Protein AF-A0A3C7W300-F1 (afdb_monomer_lite)

Sequence (161 aa):
NGTTGYEEAAAQGLLAGINAARRVRGEAAWCPRRDEAYLGVLVDDLITLGTREPYRMFTSRAEYRLLLREDNADLRLTATGRELGLVDDARWARFEAKRQAIEREQQRLRTTFLHPGTPGARQLEGKLGSELKREYALADLLKRPQLDYAAIAPLAEGAVD

Structure (mmCIF, N/CA/C/O backbone):
data_AF-A0A3C7W300-F1
#
_entry.id   AF-A0A3C7W300-F1
#
loop_
_atom_site.group_PDB
_atom_site.id
_atom_site.type_symbol
_atom_site.label_atom_id
_atom_site.label_alt_id
_atom_site.label_comp_id
_atom_site.label_asym_id
_atom_site.label_entity_id
_atom_site.label_seq_id
_atom_site.pdbx_PDB_ins_code
_atom_site.Cartn_x
_atom_site.Cartn_y
_atom_site.Cartn_z
_atom_site.occupancy
_atom_site.B_iso_or_equiv
_atom_site.auth_seq_id
_atom_site.auth_comp_id
_atom_site.auth_asym_id
_atom_site.auth_atom_id
_atom_site.pdbx_PDB_model_num
ATOM 1 N N . ASN A 1 1 ? -13.161 12.046 21.033 1.00 74.62 1 ASN A N 1
ATOM 2 C CA . ASN A 1 1 ? -11.689 11.931 21.156 1.00 74.62 1 ASN A CA 1
ATOM 3 C C . ASN A 1 1 ? -10.942 13.152 20.617 1.00 74.62 1 ASN A C 1
ATOM 5 O O . ASN A 1 1 ? -9.839 12.983 20.126 1.00 74.62 1 ASN A O 1
ATOM 9 N N . GLY A 1 2 ? -11.513 14.364 20.670 1.00 78.38 2 GLY A N 1
ATOM 10 C CA . GLY A 1 2 ? -10.807 15.583 20.248 1.00 78.38 2 GLY A CA 1
ATOM 11 C C . GLY A 1 2 ? -10.363 15.647 18.780 1.00 78.38 2 GLY A C 1
ATOM 12 O O . GLY A 1 2 ? -9.476 16.424 18.466 1.00 78.38 2 GLY A O 1
ATOM 13 N N . THR A 1 3 ? -10.952 14.855 17.884 1.00 80.75 3 THR A N 1
ATOM 14 C CA . THR A 1 3 ? -10.835 14.991 16.424 1.00 80.75 3 THR A CA 1
ATOM 15 C C . THR A 1 3 ? -12.036 15.779 15.899 1.00 80.75 3 THR A C 1
ATOM 17 O O . THR A 1 3 ? -13.110 15.745 16.503 1.00 80.75 3 THR A O 1
ATOM 20 N N . THR A 1 4 ? -11.874 16.503 14.790 1.00 81.69 4 THR A N 1
ATOM 21 C CA . THR A 1 4 ? -12.980 17.252 14.150 1.00 81.69 4 THR A CA 1
ATOM 22 C C . THR A 1 4 ? -13.191 16.913 12.677 1.00 81.69 4 THR A C 1
ATOM 24 O O . THR A 1 4 ? -14.168 17.379 12.100 1.00 81.69 4 THR A O 1
ATOM 27 N N . GLY A 1 5 ? -12.278 16.166 12.049 1.00 87.31 5 GLY A N 1
ATOM 28 C CA . GLY A 1 5 ? -12.403 15.773 10.645 1.00 87.31 5 GLY A CA 1
ATOM 29 C C . GLY A 1 5 ? -13.284 14.537 10.465 1.00 87.31 5 GLY A C 1
ATOM 30 O O . GLY A 1 5 ? -13.387 13.688 11.359 1.00 87.31 5 GLY A O 1
ATOM 31 N N . TYR A 1 6 ? -13.954 14.459 9.314 1.00 92.94 6 TYR A N 1
ATOM 32 C CA . TYR A 1 6 ? -14.864 13.357 8.999 1.00 92.94 6 TYR A CA 1
ATOM 33 C C . TYR A 1 6 ? -14.100 12.044 8.831 1.00 92.94 6 TYR A C 1
ATOM 35 O O . TYR A 1 6 ? -14.555 10.994 9.280 1.00 92.94 6 TYR A O 1
ATOM 43 N N . GLU A 1 7 ? -12.922 12.115 8.222 1.00 93.31 7 GLU A N 1
ATOM 44 C CA . GLU A 1 7 ? -12.044 10.994 7.926 1.00 93.31 7 GLU A CA 1
ATOM 45 C C . GLU A 1 7 ? -11.493 10.377 9.214 1.00 93.31 7 GLU A C 1
ATOM 47 O O . GLU A 1 7 ? -11.577 9.160 9.395 1.00 93.31 7 GLU A O 1
ATOM 52 N N . GLU A 1 8 ? -10.998 11.196 10.151 1.00 92.75 8 GLU A N 1
ATOM 53 C CA . GLU A 1 8 ? -10.543 10.708 11.453 1.00 92.75 8 GLU A CA 1
ATOM 54 C C . GLU A 1 8 ? -11.692 10.084 12.248 1.00 92.75 8 GLU A C 1
ATOM 56 O O . GLU A 1 8 ? -11.535 8.994 12.801 1.00 92.75 8 GLU A O 1
ATOM 61 N N . ALA A 1 9 ? -12.862 10.730 12.274 1.00 93.62 9 ALA A N 1
ATOM 62 C CA . ALA A 1 9 ? -14.026 10.203 12.979 1.00 93.62 9 ALA A CA 1
ATOM 63 C C . ALA A 1 9 ? -14.500 8.862 12.390 1.00 93.62 9 ALA A C 1
ATOM 65 O O . ALA A 1 9 ? -14.772 7.924 13.143 1.00 93.62 9 ALA A O 1
ATOM 66 N N . ALA A 1 10 ? -14.546 8.734 11.060 1.00 96.12 10 ALA A N 1
ATOM 67 C CA . ALA A 1 10 ? -14.902 7.490 10.381 1.00 96.12 10 ALA A CA 1
ATOM 68 C C . ALA A 1 10 ? -13.893 6.369 10.675 1.00 96.12 10 ALA A C 1
ATOM 70 O O . ALA A 1 10 ? -14.289 5.247 10.996 1.00 96.12 10 ALA A O 1
ATOM 71 N N . ALA A 1 11 ? -12.593 6.674 10.630 1.00 95.62 11 ALA A N 1
ATOM 72 C CA . ALA A 1 11 ? -11.529 5.716 10.916 1.00 95.62 11 ALA A CA 1
ATOM 73 C C . ALA A 1 11 ? -11.591 5.212 12.373 1.00 95.62 11 ALA A C 1
ATOM 75 O O . ALA A 1 11 ? -11.498 4.009 12.632 1.00 95.62 11 ALA A O 1
ATOM 76 N N . GLN A 1 12 ? -11.829 6.117 13.327 1.00 95.88 12 GLN A N 1
ATOM 77 C CA . GLN A 1 12 ? -12.033 5.767 14.735 1.00 95.88 12 GLN A CA 1
ATOM 78 C C . GLN A 1 12 ? -13.308 4.950 14.950 1.00 95.88 12 GLN A C 1
ATOM 80 O O . GLN A 1 12 ? -13.286 3.981 15.708 1.00 95.88 12 GLN A O 1
ATOM 85 N N . GLY A 1 13 ? -14.403 5.319 14.282 1.00 97.69 13 GLY A N 1
ATOM 86 C CA . GLY A 1 13 ? -15.668 4.590 14.336 1.00 97.69 13 GLY A CA 1
ATOM 87 C C . GLY A 1 13 ? -15.526 3.157 13.829 1.00 97.69 13 GLY A C 1
ATOM 88 O O . GLY A 1 13 ? -15.982 2.228 14.495 1.00 97.69 13 GLY A O 1
ATOM 89 N N . LEU A 1 14 ? -14.820 2.965 12.709 1.00 98.12 14 LEU A N 1
ATOM 90 C CA . LEU A 1 14 ? -14.503 1.643 12.171 1.00 98.12 14 LEU A CA 1
ATOM 91 C C . LEU A 1 14 ? -13.732 0.801 13.198 1.00 98.12 14 LEU A C 1
ATOM 93 O O . LEU A 1 14 ? -14.159 -0.305 13.523 1.00 98.12 14 LEU A O 1
ATOM 97 N N . LEU A 1 15 ? -12.640 1.330 13.760 1.00 98.12 15 LEU A N 1
ATOM 98 C CA . LEU A 1 15 ? -11.831 0.608 14.746 1.00 98.12 15 LEU A CA 1
ATOM 99 C C . LEU A 1 15 ? -12.615 0.274 16.023 1.00 98.12 15 LEU A C 1
ATOM 101 O O . LEU A 1 15 ? -12.536 -0.847 16.532 1.00 98.12 15 LEU A O 1
ATOM 105 N N . ALA A 1 16 ? -13.388 1.233 16.534 1.00 98.00 16 ALA A N 1
ATOM 106 C CA . ALA A 1 16 ? -14.222 1.036 17.713 1.00 98.00 16 ALA A CA 1
ATOM 107 C C . ALA A 1 16 ? -15.295 -0.033 17.466 1.00 98.00 16 ALA A C 1
ATOM 109 O O . ALA A 1 16 ? -15.484 -0.906 18.310 1.00 98.00 16 ALA A O 1
ATOM 110 N N . GLY A 1 17 ? -15.951 -0.010 16.301 1.00 98.31 17 GLY A N 1
ATOM 111 C CA . GLY A 1 17 ? -16.950 -1.003 15.908 1.00 98.31 17 GLY A CA 1
ATOM 112 C C . GLY A 1 17 ? -16.367 -2.412 15.792 1.00 98.31 17 GLY A C 1
ATOM 113 O O . GLY A 1 17 ? -16.928 -3.351 16.359 1.00 98.31 17 GLY A O 1
ATOM 114 N N . ILE A 1 18 ? -15.204 -2.551 15.141 1.00 98.25 18 ILE A N 1
ATOM 115 C CA . ILE A 1 18 ? -14.465 -3.821 15.056 1.00 98.25 18 ILE A CA 1
ATOM 116 C C . ILE A 1 18 ? -14.203 -4.365 16.460 1.00 98.25 18 ILE A C 1
ATOM 118 O O . ILE A 1 18 ? -14.579 -5.492 16.777 1.00 98.25 18 ILE A O 1
ATOM 122 N N . ASN A 1 19 ? -13.597 -3.557 17.328 1.00 98.56 19 ASN A N 1
ATOM 123 C CA . ASN A 1 19 ? -13.192 -4.013 18.654 1.00 98.56 19 ASN A CA 1
ATOM 124 C C . ASN A 1 19 ? -14.374 -4.238 19.603 1.00 98.56 19 ASN A C 1
ATOM 126 O O . ASN A 1 19 ? -14.306 -5.130 20.447 1.00 98.56 19 ASN A O 1
ATOM 130 N N . ALA A 1 20 ? -15.480 -3.510 19.440 1.00 98.50 20 ALA A N 1
ATOM 131 C CA . ALA A 1 20 ? -16.722 -3.791 20.150 1.00 98.50 20 ALA A CA 1
ATOM 132 C C . ALA A 1 20 ? -17.292 -5.164 19.758 1.00 98.50 20 ALA A C 1
ATOM 134 O O . ALA A 1 20 ? -17.612 -5.964 20.638 1.00 98.50 20 ALA A O 1
ATOM 135 N N . ALA A 1 21 ? -17.351 -5.476 18.458 1.00 98.19 21 ALA A N 1
ATOM 136 C CA . ALA A 1 21 ? -17.810 -6.777 17.974 1.00 98.19 21 ALA A CA 1
ATOM 137 C C . ALA A 1 21 ? -16.907 -7.924 18.461 1.00 98.19 21 ALA A C 1
ATOM 139 O O . ALA A 1 21 ? -17.406 -8.937 18.953 1.00 98.19 21 ALA A O 1
ATOM 140 N N . ARG A 1 22 ? -15.581 -7.745 18.397 1.00 97.94 22 ARG A N 1
ATOM 141 C CA . ARG A 1 22 ? -14.597 -8.724 18.895 1.00 97.94 22 ARG A CA 1
ATOM 142 C C . ARG A 1 22 ? -14.727 -8.953 20.397 1.00 97.94 22 ARG A C 1
ATOM 144 O O . ARG A 1 22 ? -14.758 -10.098 20.839 1.00 97.94 22 ARG A O 1
ATOM 151 N N . ARG A 1 23 ? -14.923 -7.886 21.179 1.00 98.31 23 ARG A N 1
ATOM 152 C CA . ARG A 1 23 ? -15.155 -7.982 22.627 1.00 98.31 23 ARG A CA 1
ATOM 153 C C . ARG A 1 23 ? -16.387 -8.823 22.959 1.00 98.31 23 ARG A C 1
ATOM 155 O O . ARG A 1 23 ? -16.316 -9.646 23.864 1.00 98.31 23 ARG A O 1
ATOM 162 N N . VAL A 1 24 ? -17.494 -8.645 22.233 1.00 98.12 24 VAL A N 1
ATOM 163 C CA . VAL A 1 24 ? -18.714 -9.456 22.423 1.00 98.12 24 VAL A CA 1
ATOM 164 C C . VAL A 1 24 ? -18.466 -10.937 22.109 1.00 98.12 24 VAL A C 1
ATOM 166 O O . VAL A 1 24 ? -19.057 -11.801 22.749 1.00 98.12 24 VAL A O 1
ATOM 169 N N . ARG A 1 25 ? -17.559 -11.243 21.173 1.00 97.44 25 ARG A N 1
ATOM 170 C CA . ARG A 1 25 ? -17.161 -12.614 20.805 1.00 97.44 25 ARG A CA 1
ATOM 171 C C . ARG A 1 25 ? -16.060 -13.212 21.692 1.00 97.44 25 ARG A C 1
ATOM 173 O O . ARG A 1 25 ? -15.666 -14.350 21.466 1.00 97.44 25 ARG A O 1
ATOM 180 N N . GLY A 1 26 ? -15.551 -12.473 22.681 1.00 97.62 26 GLY A N 1
ATOM 181 C CA . GLY A 1 26 ? -14.416 -12.914 23.503 1.00 97.62 26 GLY A CA 1
ATOM 182 C C . GLY A 1 26 ? -13.081 -12.958 22.747 1.00 97.62 26 GLY A C 1
ATOM 183 O O . GLY A 1 26 ? -12.147 -13.626 23.179 1.00 97.62 26 GLY A O 1
ATOM 184 N N . GLU A 1 27 ? -12.983 -12.258 21.618 1.00 97.75 27 GLU A N 1
ATOM 185 C CA . GLU A 1 27 ? -11.777 -12.178 20.797 1.00 97.75 27 GLU A CA 1
ATOM 186 C C . GLU A 1 27 ? -10.877 -11.016 21.248 1.00 97.75 27 GLU A C 1
ATOM 188 O O . GLU A 1 27 ? -11.349 -9.981 21.730 1.00 97.75 27 GLU A O 1
ATOM 193 N N . ALA A 1 28 ? -9.564 -11.150 21.041 1.00 97.12 28 ALA A N 1
ATOM 194 C CA . ALA A 1 28 ? -8.613 -10.071 21.305 1.00 97.12 28 ALA A CA 1
ATOM 195 C C . ALA A 1 28 ? -8.873 -8.861 20.394 1.00 97.12 28 ALA A C 1
ATOM 197 O O . ALA A 1 28 ? -9.169 -9.030 19.210 1.00 97.12 28 ALA A O 1
ATOM 198 N N . ALA A 1 29 ? -8.724 -7.646 20.927 1.00 97.44 29 ALA A N 1
ATOM 199 C CA . ALA A 1 29 ? -8.845 -6.421 20.143 1.00 97.44 29 ALA A CA 1
ATOM 200 C C . ALA A 1 29 ? -7.782 -6.359 19.036 1.00 97.44 29 ALA A C 1
ATOM 202 O O . ALA A 1 29 ? -6.636 -6.762 19.228 1.00 97.44 29 ALA A O 1
ATOM 203 N N . TRP A 1 30 ? -8.162 -5.814 17.886 1.00 97.88 30 TRP A N 1
ATOM 204 C CA . TRP A 1 30 ? -7.234 -5.463 16.825 1.00 97.88 30 TRP A CA 1
ATOM 205 C C . TRP A 1 30 ? -6.734 -4.032 17.031 1.00 97.88 30 TRP A C 1
ATOM 207 O O . TRP A 1 30 ? -7.523 -3.109 17.246 1.00 97.88 30 TRP A O 1
ATOM 217 N N . CYS A 1 31 ? -5.418 -3.853 16.968 1.00 96.06 31 CYS A N 1
ATOM 218 C CA . CYS A 1 31 ? -4.766 -2.554 17.053 1.00 96.06 31 CYS A CA 1
ATOM 219 C C . CYS A 1 31 ? -3.781 -2.436 15.880 1.00 96.06 31 CYS A C 1
ATOM 221 O O . CYS A 1 31 ? -2.738 -3.094 15.922 1.00 96.06 31 CYS A O 1
ATOM 223 N N . PRO A 1 32 ? -4.106 -1.673 14.819 1.00 95.94 32 PRO A N 1
ATOM 224 C CA . PRO A 1 32 ? -3.182 -1.476 13.710 1.00 95.94 32 PRO A CA 1
ATOM 225 C C . PRO A 1 32 ? -1.954 -0.706 14.187 1.00 95.94 32 PRO A C 1
ATOM 227 O O . PRO A 1 32 ? -2.073 0.305 14.883 1.00 95.94 32 PRO A O 1
ATOM 230 N N . ARG A 1 33 ? -0.768 -1.157 13.788 1.00 95.25 33 ARG A N 1
ATOM 231 C CA . ARG A 1 33 ? 0.484 -0.491 14.146 1.00 95.25 33 ARG A CA 1
ATOM 232 C C . ARG A 1 33 ? 0.721 0.758 13.292 1.00 95.25 33 ARG A C 1
ATOM 234 O O . ARG A 1 33 ? 0.172 0.913 12.196 1.00 95.25 33 ARG A O 1
ATOM 241 N N . ARG A 1 34 ? 1.598 1.645 13.776 1.00 94.69 34 ARG A N 1
ATOM 242 C CA . ARG A 1 34 ? 1.999 2.875 13.067 1.00 94.69 34 ARG A CA 1
ATOM 243 C C . ARG A 1 34 ? 2.639 2.595 11.701 1.00 94.69 34 ARG A C 1
ATOM 245 O O . ARG A 1 34 ? 2.456 3.379 10.778 1.00 94.69 34 ARG A O 1
ATOM 252 N N . ASP A 1 35 ? 3.359 1.483 11.558 1.00 94.12 35 ASP A N 1
ATOM 253 C CA . ASP A 1 35 ? 3.995 1.040 10.308 1.00 94.12 35 ASP A CA 1
ATOM 254 C C . ASP A 1 35 ? 3.018 0.373 9.325 1.00 94.12 35 ASP A C 1
ATOM 256 O O . ASP A 1 35 ? 3.355 0.177 8.158 1.00 94.12 35 ASP A O 1
ATOM 260 N N . GLU A 1 36 ? 1.792 0.066 9.758 1.00 95.06 36 GLU A N 1
ATOM 261 C CA . GLU A 1 36 ? 0.780 -0.593 8.927 1.00 95.06 36 GLU A CA 1
ATOM 262 C C . GLU A 1 36 ? -0.191 0.406 8.300 1.00 95.06 36 GLU A C 1
ATOM 264 O O . GLU A 1 36 ? -0.538 0.291 7.120 1.00 95.06 36 GLU A O 1
ATOM 269 N N . ALA A 1 37 ? -0.642 1.404 9.067 1.00 95.38 37 ALA A N 1
ATOM 270 C CA . ALA A 1 37 ? -1.687 2.322 8.630 1.00 95.38 37 ALA A CA 1
A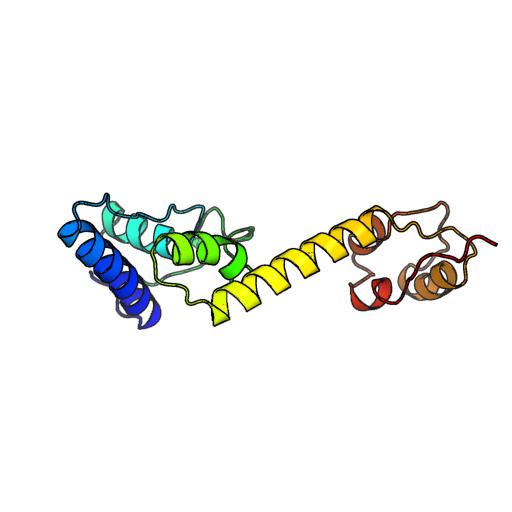TOM 271 C C . ALA A 1 37 ? -1.634 3.690 9.309 1.00 95.38 37 ALA A C 1
ATOM 273 O O . ALA A 1 37 ? -1.337 3.812 10.495 1.00 95.38 37 ALA A O 1
ATOM 274 N N . TYR A 1 38 ? -2.103 4.710 8.585 1.00 94.81 38 TYR A N 1
ATOM 275 C CA . TYR A 1 38 ? -2.404 6.016 9.173 1.00 94.81 38 TYR A CA 1
ATOM 276 C C . TYR A 1 38 ? -3.473 5.937 10.278 1.00 94.81 38 TYR A C 1
ATOM 278 O O . TYR A 1 38 ? -3.450 6.758 11.185 1.00 94.81 38 TYR A O 1
ATOM 286 N N . LEU A 1 39 ? -4.350 4.923 10.261 1.00 95.19 39 LEU A N 1
ATOM 287 C CA . LEU A 1 39 ? -5.255 4.625 11.378 1.00 95.19 39 LEU A CA 1
ATOM 288 C C . LEU A 1 39 ? -4.486 4.285 12.669 1.00 95.19 39 LEU A C 1
ATOM 290 O O . LEU A 1 39 ? -4.878 4.740 13.739 1.00 95.19 39 LEU A O 1
ATOM 294 N N . GLY A 1 40 ? -3.389 3.526 12.573 1.00 94.31 40 GLY A N 1
ATOM 295 C CA . GLY A 1 40 ? -2.531 3.219 13.720 1.00 94.31 40 GLY A CA 1
ATOM 296 C C . GLY A 1 40 ? -1.834 4.466 14.259 1.00 94.31 40 GLY A C 1
ATOM 297 O O . GLY A 1 40 ? -1.859 4.711 15.459 1.00 94.31 40 GLY A O 1
ATOM 298 N N . VAL A 1 41 ? -1.304 5.306 13.362 1.00 93.50 41 VAL A N 1
ATOM 299 C CA . VAL A 1 41 ? -0.703 6.608 13.715 1.00 93.50 41 VAL A CA 1
ATOM 300 C C . VAL A 1 41 ? -1.709 7.515 14.429 1.00 93.50 41 VAL A C 1
ATOM 302 O O . VAL A 1 41 ? -1.406 8.044 15.492 1.00 93.50 41 VAL A O 1
ATOM 305 N N . LEU A 1 42 ? -2.924 7.649 13.883 1.00 92.62 42 LEU A N 1
ATOM 306 C CA . LEU A 1 42 ? -4.001 8.449 14.473 1.00 92.62 42 LEU A CA 1
ATOM 307 C C . LEU A 1 42 ? -4.309 8.012 15.908 1.00 92.62 42 LEU A C 1
ATOM 309 O O . LEU A 1 42 ? -4.403 8.839 16.810 1.00 92.62 42 LEU A O 1
ATOM 313 N N . VAL A 1 43 ? -4.516 6.714 16.119 1.00 92.81 43 VAL A N 1
ATOM 314 C CA . VAL A 1 43 ? -4.945 6.185 17.420 1.00 92.81 43 VAL A CA 1
ATOM 315 C C . VAL A 1 43 ? -3.827 6.292 18.448 1.00 92.81 43 VAL A C 1
ATOM 317 O O . VAL A 1 43 ? -4.084 6.714 19.575 1.00 92.81 43 VAL A O 1
ATOM 320 N N . ASP A 1 44 ? -2.601 5.962 18.054 1.00 92.50 44 ASP A N 1
ATOM 321 C CA . ASP A 1 44 ? -1.430 6.059 18.919 1.00 92.50 44 ASP A CA 1
ATOM 322 C C . ASP A 1 44 ? -1.146 7.508 19.342 1.00 92.50 44 ASP A C 1
ATOM 324 O O . ASP A 1 44 ? -0.976 7.776 20.533 1.00 92.50 44 ASP A O 1
ATOM 328 N N . ASP A 1 45 ? -1.199 8.461 18.405 1.00 91.25 45 ASP A N 1
ATOM 329 C CA . ASP A 1 45 ? -1.024 9.881 18.717 1.00 91.25 45 ASP A CA 1
ATOM 330 C C . ASP A 1 45 ? -2.097 10.375 19.701 1.00 91.25 45 ASP A C 1
ATOM 332 O O . ASP A 1 45 ? -1.788 11.093 20.651 1.00 91.25 45 ASP A O 1
ATOM 336 N N . LEU A 1 46 ? -3.363 9.994 19.495 1.00 90.50 46 LEU A N 1
ATOM 337 C CA . LEU A 1 46 ? -4.464 10.413 20.366 1.00 90.50 46 LEU A CA 1
ATOM 338 C C . LEU A 1 46 ? -4.328 9.881 21.795 1.00 90.50 46 LEU A C 1
ATOM 340 O O . LEU A 1 46 ? -4.724 10.569 22.735 1.00 90.50 46 LEU A O 1
ATOM 344 N N . ILE A 1 47 ? -3.787 8.674 21.963 1.00 90.25 47 ILE A N 1
ATOM 345 C CA . ILE A 1 47 ? -3.553 8.070 23.280 1.00 90.25 47 ILE A CA 1
ATOM 346 C C . ILE A 1 47 ? -2.325 8.698 23.943 1.00 90.25 47 ILE A C 1
ATOM 348 O O . ILE A 1 47 ? -2.373 9.048 25.121 1.00 90.25 47 ILE A O 1
ATOM 352 N N . THR A 1 48 ? -1.237 8.857 23.191 1.00 88.62 48 THR A N 1
ATOM 353 C CA . THR A 1 48 ? 0.068 9.260 23.729 1.00 88.62 48 THR A CA 1
ATOM 354 C C . THR A 1 48 ? 0.159 10.763 23.978 1.00 88.62 48 THR A C 1
ATOM 356 O O . THR A 1 48 ? 0.695 11.196 24.997 1.00 88.62 48 THR A O 1
ATOM 359 N N . LEU A 1 49 ? -0.362 11.576 23.057 1.00 85.44 49 LEU A N 1
ATOM 360 C CA . LEU A 1 49 ? -0.265 13.039 23.111 1.00 85.44 49 LEU A CA 1
ATOM 361 C C . LEU A 1 49 ? -1.531 13.688 23.689 1.00 85.44 49 LEU A C 1
ATOM 363 O O . LEU A 1 49 ? -1.492 14.838 24.134 1.00 85.44 49 LEU A O 1
ATOM 367 N N . GLY A 1 50 ? -2.654 12.963 23.690 1.00 78.50 50 GLY A N 1
ATOM 368 C CA . GLY A 1 50 ? -3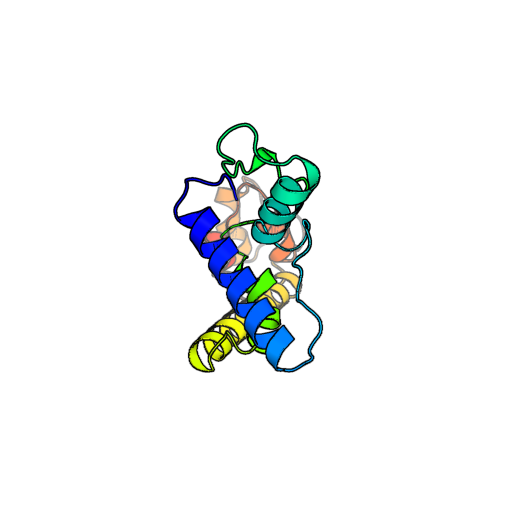.966 13.508 24.027 1.00 78.50 50 GLY A CA 1
ATOM 369 C C . GLY A 1 50 ? -4.444 14.557 23.017 1.00 78.50 50 GLY A C 1
ATOM 370 O O . GLY A 1 50 ? -3.883 14.732 21.936 1.00 78.50 50 GLY A O 1
ATOM 371 N N . THR A 1 51 ? -5.501 15.291 23.374 1.00 67.44 51 THR A N 1
ATOM 372 C CA . THR A 1 51 ? -6.071 16.347 22.520 1.00 67.44 51 THR A CA 1
ATOM 373 C C . THR A 1 51 ? -6.376 17.602 23.330 1.00 67.44 51 THR A C 1
ATOM 375 O O . THR A 1 51 ? -7.477 17.749 23.863 1.00 67.44 51 THR A O 1
ATOM 378 N N . ARG A 1 52 ? -5.401 18.513 23.456 1.00 61.75 52 ARG A N 1
ATOM 379 C CA . ARG A 1 52 ? -5.663 19.879 23.962 1.00 61.75 52 ARG A CA 1
ATOM 380 C C . ARG A 1 52 ? -6.304 20.765 22.894 1.00 61.75 52 ARG A C 1
ATOM 382 O O . ARG A 1 52 ? -7.185 21.556 23.204 1.00 61.75 52 ARG A O 1
ATOM 389 N N . GLU A 1 53 ? -5.894 20.573 21.647 1.00 68.19 53 GLU A N 1
ATOM 390 C CA . GLU A 1 53 ? -6.491 21.167 20.453 1.00 68.19 53 GLU A CA 1
ATOM 391 C C . GLU A 1 53 ? -7.013 20.053 19.536 1.00 68.19 53 GLU A C 1
ATOM 393 O O . GLU A 1 53 ? -6.565 18.905 19.672 1.00 68.19 53 GLU A O 1
ATOM 398 N N . PRO A 1 54 ? -7.946 20.356 18.612 1.00 74.69 54 PRO A N 1
ATOM 399 C CA . PRO A 1 54 ? -8.449 19.383 17.657 1.00 74.69 54 PRO A CA 1
ATOM 400 C C . PRO A 1 54 ? -7.324 18.683 16.893 1.00 74.69 54 PRO A C 1
ATOM 402 O O . PRO A 1 54 ? -6.564 19.318 16.160 1.00 74.69 54 PRO A O 1
ATOM 405 N N . TYR A 1 55 ? -7.228 17.365 17.040 1.00 80.00 55 TYR A N 1
ATOM 406 C CA . TYR A 1 55 ? -6.273 16.568 16.288 1.00 80.00 55 TYR A CA 1
ATOM 407 C C . TYR A 1 55 ? -6.641 16.587 14.797 1.00 80.00 55 TYR A C 1
ATOM 409 O O . TYR A 1 55 ? -7.799 16.364 14.432 1.00 80.00 55 TYR A O 1
ATOM 417 N N . ARG A 1 56 ? -5.639 16.828 13.946 1.00 79.44 56 ARG A N 1
ATOM 418 C CA . ARG A 1 56 ? -5.720 16.718 12.485 1.00 79.44 56 ARG A CA 1
ATOM 419 C C . ARG A 1 56 ? -4.566 15.869 11.977 1.00 79.44 56 ARG A C 1
ATOM 421 O O . ARG A 1 56 ? -3.410 16.143 12.317 1.00 79.44 56 ARG A O 1
ATOM 428 N N . MET A 1 57 ? -4.876 14.871 11.154 1.00 78.50 57 MET A N 1
ATOM 429 C CA . MET A 1 57 ? -3.853 14.037 10.530 1.00 78.50 57 MET A CA 1
ATOM 430 C C . MET A 1 57 ? -3.034 14.859 9.532 1.00 78.50 57 MET A C 1
ATOM 432 O O . MET A 1 57 ? -3.552 15.370 8.543 1.00 78.50 57 MET A O 1
ATOM 436 N N . PHE A 1 58 ? -1.722 14.924 9.757 1.00 75.75 58 PHE A N 1
ATOM 437 C CA . PHE A 1 58 ? -0.762 15.381 8.756 1.00 75.75 58 PHE A CA 1
ATOM 438 C C . PHE A 1 58 ? 0.152 14.224 8.374 1.00 75.75 58 PHE A C 1
ATOM 440 O O . PHE A 1 58 ? 0.687 13.529 9.238 1.00 75.75 58 PHE A O 1
ATOM 447 N N . THR A 1 59 ? 0.388 14.043 7.074 1.00 68.25 59 THR A N 1
ATOM 448 C CA . THR A 1 59 ? 1.230 12.951 6.557 1.00 68.25 59 THR A CA 1
ATOM 449 C C . THR A 1 59 ? 2.666 12.998 7.084 1.00 68.25 59 THR A C 1
ATOM 451 O O . THR A 1 59 ? 3.314 11.956 7.160 1.00 68.25 59 THR A O 1
ATOM 454 N N . SER A 1 60 ? 3.149 14.179 7.491 1.00 69.94 60 SER A N 1
ATOM 455 C CA . SER A 1 60 ? 4.460 14.397 8.115 1.00 69.94 60 SER A CA 1
ATOM 456 C C . SER A 1 60 ? 4.619 13.757 9.494 1.00 69.94 60 SER A C 1
ATOM 458 O O . SER A 1 60 ? 5.752 13.574 9.928 1.00 69.94 60 SER A O 1
ATOM 460 N N . ARG A 1 61 ? 3.523 13.403 10.174 1.00 75.69 61 ARG A N 1
ATOM 461 C CA . ARG A 1 61 ? 3.561 12.748 11.491 1.00 75.69 61 ARG A CA 1
ATOM 462 C C . ARG A 1 61 ? 3.805 11.242 11.424 1.00 75.69 61 ARG A C 1
ATOM 464 O O . ARG A 1 61 ? 4.068 10.638 12.453 1.00 75.69 61 ARG A O 1
ATOM 471 N N . ALA A 1 62 ? 3.729 10.640 10.236 1.00 83.38 62 ALA A N 1
ATOM 472 C CA . ALA A 1 62 ? 4.062 9.234 10.056 1.00 83.38 62 ALA A CA 1
ATOM 473 C C . ALA A 1 62 ? 5.526 9.066 9.655 1.00 83.38 62 ALA A C 1
ATOM 475 O O . ALA A 1 62 ? 5.942 9.502 8.576 1.00 83.38 62 ALA A O 1
ATOM 476 N N . GLU A 1 63 ? 6.282 8.344 10.478 1.00 87.50 63 GLU A N 1
ATOM 477 C CA . GLU A 1 63 ? 7.685 8.024 10.209 1.00 87.50 63 GLU A CA 1
ATOM 478 C C . GLU A 1 63 ? 7.813 7.163 8.938 1.00 87.50 63 GLU A C 1
ATOM 480 O O . GLU A 1 63 ? 8.757 7.300 8.160 1.00 87.50 63 GLU A O 1
ATOM 485 N N . TYR A 1 64 ? 6.794 6.342 8.665 1.00 88.44 64 TYR A N 1
ATOM 486 C CA . TYR A 1 64 ? 6.734 5.410 7.538 1.00 88.44 64 TYR A CA 1
ATOM 487 C C . TYR A 1 64 ? 5.979 5.950 6.313 1.00 88.44 64 TYR A C 1
ATOM 489 O O . TYR A 1 64 ? 5.529 5.169 5.476 1.00 88.44 64 TYR A O 1
ATOM 497 N N . ARG A 1 65 ? 5.830 7.275 6.154 1.00 89.62 65 ARG A N 1
ATOM 498 C CA . ARG A 1 65 ? 4.983 7.890 5.102 1.00 89.62 65 ARG A CA 1
ATOM 499 C C . ARG A 1 65 ? 5.217 7.377 3.670 1.00 89.62 65 ARG A C 1
ATOM 501 O O . ARG A 1 65 ? 4.285 7.350 2.877 1.00 89.62 65 ARG A O 1
ATOM 508 N N . LEU A 1 66 ? 6.442 6.958 3.328 1.00 89.38 66 LEU A N 1
ATOM 509 C CA . LEU A 1 66 ? 6.756 6.403 2.002 1.00 89.38 66 LEU A CA 1
ATOM 510 C C . LEU A 1 66 ? 6.137 5.020 1.776 1.00 89.38 66 LEU A C 1
ATOM 512 O O . LEU A 1 66 ? 5.858 4.665 0.634 1.00 89.38 66 LEU A O 1
ATOM 516 N N . LEU A 1 67 ? 5.927 4.248 2.841 1.00 91.94 67 LEU A N 1
ATOM 517 C CA . LEU A 1 67 ? 5.247 2.955 2.806 1.00 91.94 67 LEU A CA 1
ATOM 518 C C . LEU A 1 67 ? 3.732 3.120 2.965 1.00 91.94 67 LEU A C 1
ATOM 520 O O . LEU A 1 67 ? 2.973 2.369 2.357 1.00 91.94 67 LEU A O 1
ATOM 524 N N . LEU A 1 68 ? 3.289 4.121 3.733 1.00 94.25 68 LEU A N 1
ATOM 525 C CA . LEU A 1 68 ? 1.880 4.363 4.053 1.00 94.25 68 LEU A CA 1
ATOM 526 C C . LEU A 1 68 ? 1.136 5.171 2.979 1.00 94.25 68 LEU A C 1
ATOM 528 O O . LEU A 1 68 ? 0.477 6.160 3.282 1.00 94.25 68 LEU A O 1
ATOM 532 N N . ARG A 1 69 ? 1.213 4.770 1.715 1.00 94.75 69 ARG A N 1
ATOM 533 C CA . ARG A 1 69 ? 0.611 5.539 0.618 1.00 94.75 69 ARG A CA 1
ATOM 534 C C . ARG A 1 69 ? -0.857 5.192 0.389 1.00 94.75 69 ARG A C 1
ATOM 536 O O . ARG A 1 69 ? -1.308 4.087 0.675 1.00 94.75 69 ARG A O 1
ATOM 543 N N . GLU A 1 70 ? -1.620 6.132 -0.147 1.00 95.00 70 GLU A N 1
ATOM 544 C CA . GLU A 1 70 ? -3.025 5.891 -0.496 1.00 95.00 70 GLU A CA 1
ATOM 545 C C . GLU A 1 70 ? -3.169 4.750 -1.521 1.00 95.00 70 GLU A C 1
ATOM 547 O O . GLU A 1 70 ? -3.995 3.855 -1.351 1.00 95.00 70 GLU A O 1
ATOM 552 N N . ASP A 1 71 ? -2.288 4.724 -2.526 1.00 96.06 71 ASP A N 1
ATOM 553 C CA . ASP A 1 71 ? -2.304 3.780 -3.652 1.00 96.06 71 ASP A CA 1
ATOM 554 C C . ASP A 1 71 ? -2.079 2.302 -3.271 1.00 96.06 71 ASP A C 1
ATOM 556 O O . ASP A 1 71 ? -2.369 1.403 -4.070 1.00 96.06 71 ASP A O 1
ATOM 560 N N . ASN A 1 72 ? -1.577 2.044 -2.060 1.00 96.75 72 ASN A N 1
ATOM 561 C CA . ASN A 1 72 ? -1.242 0.710 -1.565 1.00 96.75 72 ASN A CA 1
ATOM 562 C C . ASN A 1 72 ? -1.964 0.328 -0.261 1.00 96.75 72 ASN A C 1
ATOM 564 O O . ASN A 1 72 ? -1.616 -0.682 0.354 1.00 96.75 72 ASN A O 1
ATOM 568 N N . ALA A 1 73 ? -2.944 1.118 0.192 1.00 97.44 73 ALA A N 1
ATOM 569 C CA . ALA A 1 73 ? -3.703 0.810 1.405 1.00 97.44 73 ALA A CA 1
ATOM 570 C C . ALA A 1 73 ? -4.403 -0.558 1.325 1.00 97.44 73 ALA A C 1
ATOM 572 O O . ALA A 1 73 ? -4.496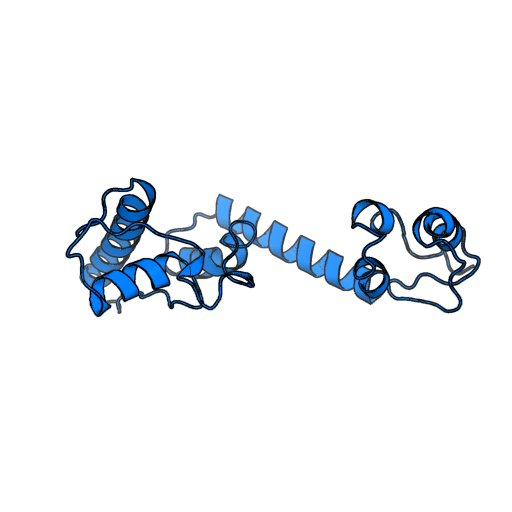 -1.264 2.328 1.00 97.44 73 ALA A O 1
ATOM 573 N N . ASP A 1 74 ? -4.834 -0.973 0.132 1.00 97.75 74 ASP A N 1
ATOM 574 C CA . ASP A 1 74 ? -5.439 -2.284 -0.085 1.00 97.75 74 ASP A CA 1
ATOM 575 C C . ASP A 1 74 ? -4.442 -3.432 0.117 1.00 97.75 74 ASP A C 1
ATOM 577 O O . ASP A 1 74 ? -4.775 -4.392 0.810 1.00 97.75 74 ASP A O 1
ATOM 581 N N . LEU A 1 75 ? -3.221 -3.305 -0.410 1.00 97.06 75 LEU A N 1
ATOM 582 C CA . LEU A 1 75 ? -2.117 -4.250 -0.196 1.00 97.06 75 LEU A CA 1
ATOM 583 C C . LEU A 1 75 ? -1.730 -4.377 1.280 1.00 97.06 75 LEU A C 1
ATOM 585 O O . LEU A 1 75 ? -1.300 -5.447 1.698 1.00 97.06 75 LEU A O 1
ATOM 589 N N . ARG A 1 76 ? -1.900 -3.308 2.064 1.00 97.44 76 ARG A N 1
ATOM 590 C CA . ARG A 1 76 ? -1.588 -3.304 3.498 1.00 97.44 76 ARG A CA 1
ATOM 591 C C . ARG A 1 76 ? -2.713 -3.861 4.369 1.00 97.44 76 ARG A C 1
ATOM 593 O O . ARG A 1 76 ? -2.421 -4.527 5.351 1.00 97.44 76 ARG A O 1
ATOM 600 N N . LEU A 1 77 ? -3.978 -3.578 4.043 1.00 98.31 77 LEU A N 1
ATOM 601 C CA . LEU A 1 77 ? -5.087 -3.768 4.990 1.00 98.31 77 LEU A CA 1
ATOM 602 C C . LEU A 1 77 ? -6.193 -4.719 4.526 1.00 98.31 77 LEU A C 1
ATOM 604 O O . LEU A 1 77 ? -6.986 -5.148 5.358 1.00 98.31 77 LEU A O 1
ATOM 608 N N . THR A 1 78 ? -6.287 -5.075 3.242 1.00 98.38 78 THR A N 1
ATOM 609 C CA . THR A 1 78 ? -7.424 -5.889 2.762 1.00 98.38 78 THR A CA 1
ATOM 610 C C . THR A 1 78 ? -7.392 -7.312 3.314 1.00 98.38 78 THR A C 1
ATOM 612 O O . THR A 1 78 ? -8.439 -7.834 3.687 1.00 98.38 78 THR A O 1
ATOM 615 N N . ALA A 1 79 ? -6.209 -7.926 3.421 1.00 98.12 79 ALA A N 1
ATOM 616 C CA . ALA A 1 79 ? -6.050 -9.252 4.025 1.00 98.12 79 ALA A CA 1
ATOM 617 C C . ALA A 1 79 ? -6.484 -9.260 5.497 1.00 98.12 79 ALA A C 1
ATOM 619 O O . ALA A 1 79 ? -7.366 -10.028 5.872 1.00 98.12 79 ALA A O 1
ATOM 620 N N . THR A 1 80 ? -5.986 -8.314 6.297 1.00 98.12 80 THR A N 1
ATOM 621 C CA . THR A 1 80 ? -6.434 -8.131 7.684 1.00 98.12 80 THR A CA 1
ATOM 622 C C . THR A 1 80 ? -7.935 -7.845 7.753 1.00 98.12 80 THR A C 1
ATOM 624 O O . THR A 1 80 ? -8.645 -8.427 8.563 1.00 98.12 80 THR A O 1
ATOM 627 N N . GLY A 1 81 ? -8.470 -7.005 6.865 1.00 98.25 81 GLY A N 1
ATOM 628 C CA . GLY A 1 81 ? -9.907 -6.741 6.781 1.00 98.25 81 GLY A CA 1
ATOM 629 C C . GLY A 1 81 ? -10.734 -7.996 6.479 1.00 98.25 81 GLY A C 1
ATOM 630 O O . GLY A 1 81 ? -11.840 -8.136 7.001 1.00 98.25 81 GLY A O 1
ATOM 631 N N . ARG A 1 82 ? -10.205 -8.928 5.679 1.00 98.44 82 ARG A N 1
ATOM 632 C CA . ARG A 1 82 ? -10.833 -10.226 5.403 1.00 98.44 82 ARG A CA 1
ATOM 633 C C . ARG A 1 82 ? -10.831 -11.122 6.636 1.00 98.44 82 ARG A C 1
ATOM 635 O O . ARG A 1 82 ? -11.879 -11.664 6.970 1.00 98.44 82 ARG A O 1
ATOM 642 N N . GLU A 1 83 ? -9.707 -11.212 7.341 1.00 97.38 83 GLU A N 1
ATOM 643 C CA . GLU A 1 83 ? -9.588 -11.943 8.614 1.00 97.38 83 GLU A CA 1
ATOM 644 C C . GLU A 1 83 ? -10.522 -11.379 9.698 1.00 97.38 83 GLU A C 1
ATOM 646 O O . GLU A 1 83 ? -11.084 -12.125 10.496 1.00 97.38 83 GLU A O 1
ATOM 651 N N . LEU A 1 84 ? -10.743 -10.061 9.695 1.00 97.38 84 LEU A N 1
ATOM 652 C CA . LEU A 1 84 ? -11.668 -9.370 10.597 1.00 97.38 84 LEU A CA 1
ATOM 653 C C . LEU A 1 84 ? -13.148 -9.484 10.179 1.00 97.38 84 LEU A C 1
ATOM 655 O O . LEU A 1 84 ? -14.021 -9.028 10.919 1.00 97.38 84 LEU A O 1
ATOM 659 N N . GLY A 1 85 ? -13.450 -10.068 9.014 1.00 97.12 85 GLY A N 1
ATOM 660 C CA . GLY A 1 85 ? -14.816 -10.219 8.500 1.00 97.12 85 GLY A CA 1
ATOM 661 C C . GLY A 1 85 ? -15.436 -8.940 7.921 1.00 97.12 85 GLY A C 1
ATOM 662 O O . GLY A 1 85 ? -16.657 -8.831 7.851 1.00 97.12 85 GLY A O 1
ATOM 663 N N . LEU A 1 86 ? -14.616 -7.963 7.524 1.00 97.94 86 LEU A N 1
ATOM 664 C CA . LEU A 1 86 ? -15.044 -6.664 6.976 1.00 97.94 86 LEU A CA 1
ATOM 665 C C . LEU A 1 86 ? -14.994 -6.603 5.446 1.00 97.94 86 LEU A C 1
ATOM 667 O O . LEU A 1 86 ? -15.551 -5.692 4.837 1.00 97.94 86 LEU A O 1
ATOM 671 N N . VAL A 1 87 ? -14.268 -7.533 4.826 1.00 98.56 87 VAL A N 1
ATOM 672 C CA . VAL A 1 87 ? -14.068 -7.596 3.376 1.00 98.56 87 VAL A CA 1
ATOM 673 C C . VAL A 1 87 ? -14.920 -8.721 2.806 1.00 98.56 87 VAL A C 1
ATOM 675 O O . VAL A 1 87 ? -14.703 -9.896 3.112 1.00 98.56 87 VAL A O 1
ATOM 678 N N . ASP A 1 88 ? -15.876 -8.349 1.960 1.00 98.62 88 ASP A N 1
ATOM 679 C CA . ASP A 1 88 ? -16.747 -9.278 1.246 1.00 98.62 88 ASP A CA 1
ATOM 680 C C . ASP A 1 88 ? -16.015 -10.034 0.123 1.00 98.62 88 ASP A C 1
ATOM 682 O O . ASP A 1 88 ? -14.861 -9.755 -0.216 1.00 98.62 88 ASP A O 1
ATOM 686 N N . ASP A 1 89 ? -16.691 -11.027 -0.455 1.00 98.62 89 ASP A N 1
ATOM 687 C CA . ASP A 1 89 ? -16.111 -11.885 -1.494 1.00 98.62 89 ASP A CA 1
ATOM 688 C C . ASP A 1 89 ? -15.806 -11.113 -2.781 1.00 98.62 89 ASP A C 1
ATOM 690 O O . ASP A 1 89 ? -14.793 -11.368 -3.434 1.00 98.62 89 ASP A O 1
ATOM 694 N N . ALA A 1 90 ? -16.640 -10.129 -3.129 1.00 98.62 90 ALA A N 1
ATOM 695 C CA . ALA A 1 90 ? -16.450 -9.311 -4.320 1.00 98.62 90 ALA A CA 1
ATOM 696 C C . ALA A 1 90 ? -15.175 -8.455 -4.221 1.00 98.62 90 ALA A C 1
ATOM 698 O O . ALA A 1 90 ? -14.353 -8.435 -5.145 1.00 98.62 90 ALA A O 1
ATOM 699 N N . ARG A 1 91 ? -14.967 -7.776 -3.086 1.00 98.44 91 ARG A N 1
ATOM 700 C CA . ARG A 1 91 ? -13.744 -7.010 -2.822 1.00 98.44 91 ARG A CA 1
ATOM 701 C C . ARG A 1 91 ? -12.535 -7.925 -2.700 1.00 98.44 91 ARG A C 1
AT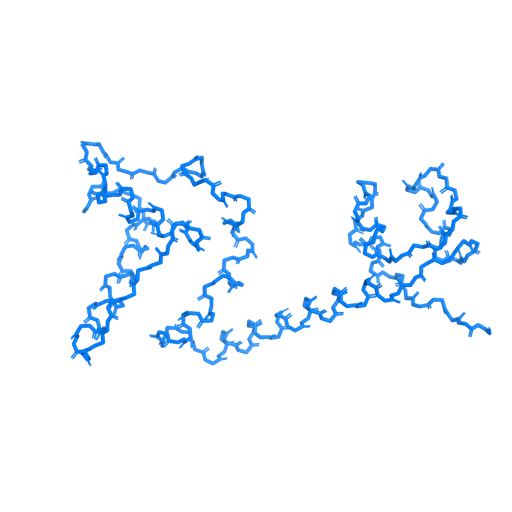OM 703 O O . ARG A 1 91 ? -11.482 -7.574 -3.231 1.00 98.44 91 ARG A O 1
ATOM 710 N N . TRP A 1 92 ? -12.680 -9.080 -2.050 1.00 98.75 92 TRP A N 1
ATOM 711 C CA . TRP A 1 92 ? -11.604 -10.061 -1.925 1.00 98.75 92 TRP A CA 1
ATOM 712 C C . TRP A 1 92 ? -11.125 -10.566 -3.289 1.00 98.75 92 TRP A C 1
ATOM 714 O O . TRP A 1 92 ? -9.931 -10.519 -3.578 1.00 98.75 92 TRP A O 1
ATOM 724 N N . ALA A 1 93 ? -12.049 -10.952 -4.172 1.00 98.62 93 ALA A N 1
ATOM 725 C CA . ALA A 1 93 ? -11.721 -11.409 -5.519 1.00 98.62 93 ALA A CA 1
ATOM 726 C C . ALA A 1 93 ? -11.002 -10.325 -6.338 1.00 98.62 93 ALA A C 1
ATOM 728 O O . ALA A 1 93 ? -9.999 -10.602 -6.998 1.00 98.62 93 ALA A O 1
ATOM 729 N N . ARG A 1 94 ? -11.462 -9.067 -6.261 1.00 98.62 94 ARG A N 1
ATOM 730 C CA . ARG A 1 94 ? -10.799 -7.935 -6.931 1.00 98.62 94 ARG A CA 1
ATOM 731 C C . ARG A 1 94 ? -9.389 -7.692 -6.390 1.00 98.62 94 ARG A C 1
ATOM 733 O O . ARG A 1 94 ? -8.474 -7.431 -7.171 1.00 98.62 94 ARG A O 1
ATOM 740 N N . PHE A 1 95 ? -9.224 -7.744 -5.071 1.00 98.50 95 PHE A N 1
ATOM 741 C CA . PHE A 1 95 ? -7.929 -7.581 -4.416 1.00 98.50 95 PHE A CA 1
ATOM 742 C C . PHE A 1 95 ? -6.945 -8.666 -4.852 1.00 98.50 95 PHE A C 1
ATOM 744 O O . PHE A 1 95 ? -5.835 -8.351 -5.279 1.00 98.50 95 PHE A O 1
ATOM 751 N N . GLU A 1 96 ? -7.373 -9.924 -4.821 1.00 98.50 96 GLU A N 1
ATOM 752 C CA . GLU A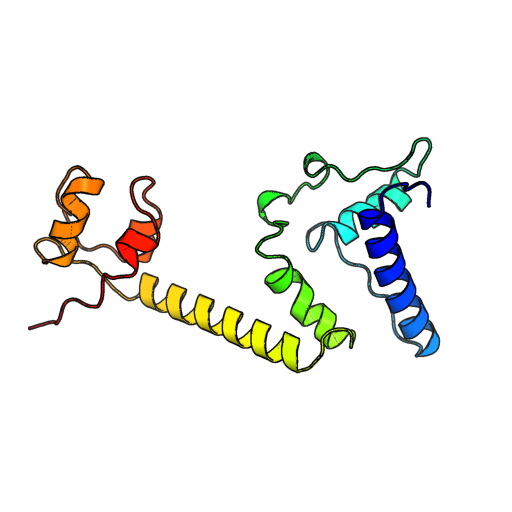 1 96 ? -6.523 -11.053 -5.178 1.00 98.50 96 GLU A CA 1
ATOM 753 C C . GLU A 1 96 ? -6.143 -11.023 -6.666 1.00 98.50 96 GLU A C 1
ATOM 755 O O . GLU A 1 96 ? -4.973 -11.195 -7.008 1.00 98.50 96 GLU A O 1
ATOM 760 N N . ALA A 1 97 ? -7.081 -10.672 -7.553 1.00 98.50 97 ALA A N 1
ATOM 761 C CA . ALA A 1 97 ? -6.785 -10.464 -8.970 1.00 98.50 97 ALA A CA 1
ATOM 762 C C . ALA A 1 97 ? -5.743 -9.351 -9.193 1.00 98.50 97 ALA A C 1
ATOM 764 O O . ALA A 1 97 ? -4.807 -9.530 -9.977 1.00 98.50 97 ALA A O 1
ATOM 765 N N . LYS A 1 98 ? -5.861 -8.216 -8.481 1.00 98.25 98 LYS A N 1
ATOM 766 C CA . LYS A 1 98 ? -4.861 -7.133 -8.515 1.00 98.25 98 LYS A CA 1
ATOM 767 C C . LYS A 1 98 ? -3.502 -7.626 -8.009 1.00 98.25 98 LYS A C 1
ATOM 769 O O . LYS A 1 98 ? -2.495 -7.390 -8.673 1.00 98.25 98 LYS A O 1
ATOM 774 N N . ARG A 1 99 ? -3.465 -8.320 -6.866 1.00 97.88 99 ARG A N 1
ATOM 775 C CA . ARG A 1 99 ? -2.238 -8.846 -6.247 1.00 97.88 99 ARG A CA 1
ATOM 776 C C . ARG A 1 99 ? -1.500 -9.789 -7.199 1.00 97.88 99 ARG A C 1
ATOM 778 O O . ARG A 1 99 ? -0.317 -9.589 -7.458 1.00 97.88 99 ARG A O 1
ATOM 785 N N . GLN A 1 100 ? -2.219 -10.742 -7.788 1.00 98.12 100 GLN A N 1
ATOM 786 C CA . GLN A 1 100 ? -1.670 -11.690 -8.759 1.00 98.12 100 GLN A CA 1
ATOM 787 C C . GLN A 1 100 ? -1.219 -11.013 -10.056 1.00 98.12 100 GLN A C 1
ATOM 789 O O . GLN A 1 100 ? -0.222 -11.416 -10.650 1.00 98.12 100 GLN A O 1
ATOM 794 N N . ALA A 1 101 ? -1.935 -9.992 -10.537 1.00 97.25 101 ALA A N 1
ATOM 795 C CA . ALA A 1 101 ? -1.511 -9.232 -11.712 1.00 97.25 101 ALA A CA 1
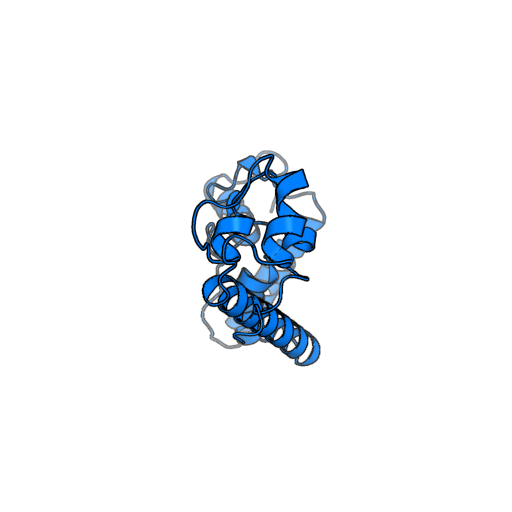ATOM 796 C C . ALA A 1 101 ? -0.189 -8.490 -11.460 1.00 97.25 101 ALA A C 1
ATOM 798 O O . ALA A 1 101 ? 0.711 -8.560 -12.294 1.00 97.25 101 ALA A O 1
ATOM 799 N N . ILE A 1 102 ? -0.047 -7.847 -10.295 1.00 96.56 102 ILE A N 1
ATOM 800 C CA . ILE A 1 102 ? 1.194 -7.172 -9.896 1.00 96.56 102 ILE A CA 1
ATOM 801 C C . ILE A 1 102 ? 2.344 -8.176 -9.800 1.00 96.56 102 ILE A C 1
ATOM 803 O O . ILE A 1 102 ? 3.419 -7.918 -10.330 1.00 96.56 102 ILE A O 1
ATOM 807 N N . GLU A 1 103 ? 2.127 -9.318 -9.147 1.00 97.38 103 GLU A N 1
ATOM 808 C CA . GLU A 1 103 ? 3.155 -10.349 -8.974 1.00 97.38 103 GLU A CA 1
ATOM 809 C C . GLU A 1 103 ? 3.617 -10.930 -10.318 1.00 97.38 103 GLU A C 1
ATOM 811 O O . GLU A 1 103 ? 4.818 -10.987 -10.587 1.00 97.38 103 GLU A O 1
ATOM 816 N N . ARG A 1 104 ? 2.672 -11.270 -11.205 1.00 97.19 104 ARG A N 1
ATOM 817 C CA . ARG A 1 104 ? 2.982 -11.751 -12.560 1.00 97.19 104 ARG A CA 1
ATOM 818 C C . ARG A 1 104 ? 3.767 -10.727 -13.369 1.00 97.19 104 ARG A C 1
ATOM 820 O O . ARG A 1 104 ? 4.747 -11.092 -14.011 1.00 97.19 104 ARG A O 1
ATOM 827 N N . GLU A 1 105 ? 3.371 -9.458 -13.322 1.00 96.31 105 GLU A N 1
ATOM 828 C CA . GLU A 1 105 ? 4.064 -8.415 -14.076 1.00 96.31 105 GLU A CA 1
ATOM 829 C C . GLU A 1 105 ? 5.456 -8.128 -13.506 1.00 96.31 105 GLU A C 1
ATOM 831 O O . GLU A 1 105 ? 6.418 -8.002 -14.259 1.00 96.31 105 GLU A O 1
ATOM 836 N N . GLN A 1 106 ? 5.613 -8.104 -12.180 1.00 96.19 106 GLN A N 1
ATOM 837 C CA . GLN A 1 106 ? 6.936 -7.989 -11.564 1.00 96.19 106 GLN A CA 1
ATOM 838 C C . GLN A 1 106 ? 7.852 -9.142 -11.970 1.00 96.19 106 GLN A C 1
ATOM 840 O O . GLN A 1 106 ? 9.033 -8.910 -12.233 1.00 96.19 106 GLN A O 1
ATOM 845 N N . GLN A 1 107 ? 7.321 -10.365 -12.033 1.00 96.94 107 GLN A N 1
ATOM 846 C CA . GLN A 1 107 ? 8.086 -11.517 -12.486 1.00 96.94 107 GLN A CA 1
ATOM 847 C C . GLN A 1 107 ? 8.491 -11.363 -13.952 1.00 96.94 107 GLN A C 1
ATOM 849 O O . GLN A 1 107 ? 9.680 -11.459 -14.246 1.00 96.94 107 GLN A O 1
ATOM 854 N N . ARG A 1 108 ? 7.543 -11.031 -14.841 1.00 95.81 108 ARG A N 1
ATOM 855 C CA . ARG A 1 108 ? 7.814 -10.774 -16.264 1.00 95.81 108 ARG A CA 1
ATOM 856 C C . ARG A 1 108 ? 8.920 -9.736 -16.437 1.00 95.81 108 ARG A C 1
ATOM 858 O O . ARG A 1 108 ? 9.899 -9.987 -17.127 1.00 95.81 108 ARG A O 1
ATOM 865 N N . LEU A 1 109 ? 8.825 -8.598 -15.749 1.00 95.75 109 LEU A N 1
ATOM 866 C CA . LEU A 1 109 ? 9.829 -7.537 -15.842 1.00 95.75 109 LEU A CA 1
ATOM 867 C C . LEU A 1 109 ? 11.224 -7.987 -15.377 1.00 95.75 109 LEU A C 1
ATOM 869 O O . LEU A 1 109 ? 12.227 -7.488 -15.885 1.00 95.75 109 LEU A O 1
ATOM 873 N N . ARG A 1 110 ? 11.309 -8.898 -14.403 1.00 96.38 110 ARG A N 1
ATOM 874 C CA . ARG A 1 110 ? 12.587 -9.428 -13.897 1.00 96.38 110 ARG A CA 1
ATOM 875 C C . ARG A 1 110 ? 13.197 -10.483 -14.814 1.00 96.38 110 ARG A C 1
ATOM 877 O O . ARG A 1 110 ? 14.418 -10.592 -14.841 1.00 96.38 110 ARG A O 1
ATOM 884 N N . THR A 1 111 ? 12.375 -11.263 -15.512 1.00 95.44 111 THR A N 1
ATOM 885 C CA . THR A 1 111 ? 12.837 -12.386 -16.342 1.00 95.44 111 THR A CA 1
ATOM 886 C C . THR A 1 111 ? 12.935 -12.058 -17.824 1.00 95.44 111 THR A C 1
ATOM 888 O O . THR A 1 111 ? 13.602 -12.785 -18.549 1.00 95.44 111 THR A O 1
ATOM 891 N N . THR A 1 112 ? 12.298 -10.987 -18.293 1.00 94.31 112 THR A N 1
ATOM 892 C CA . THR A 1 112 ? 12.435 -10.523 -19.674 1.00 94.31 112 THR A CA 1
ATOM 893 C C . THR A 1 112 ? 13.647 -9.603 -19.793 1.00 94.31 112 THR A C 1
ATOM 895 O O . THR A 1 112 ? 13.729 -8.572 -19.118 1.00 94.31 112 THR A O 1
ATOM 898 N N . PHE A 1 113 ? 14.572 -9.966 -20.681 1.00 94.50 113 PHE A N 1
ATOM 899 C CA . PHE A 1 113 ? 15.776 -9.197 -20.979 1.00 94.50 113 PHE A CA 1
ATOM 900 C C . PHE A 1 113 ? 15.657 -8.524 -22.340 1.00 94.50 113 PHE A C 1
ATOM 902 O O . PHE A 1 113 ? 15.204 -9.118 -23.317 1.00 94.50 113 PHE A O 1
ATOM 909 N N . LEU A 1 114 ? 16.075 -7.263 -22.398 1.00 94.56 114 LEU A N 1
ATOM 910 C CA . LEU A 1 114 ? 16.176 -6.514 -23.639 1.00 94.56 114 LEU A CA 1
ATOM 911 C C . LEU A 1 114 ? 17.631 -6.489 -24.092 1.00 94.56 114 LEU A C 1
ATOM 913 O O . LEU A 1 114 ? 18.478 -5.886 -23.428 1.00 94.56 114 LEU A O 1
ATOM 917 N N . HIS A 1 115 ? 17.911 -7.130 -25.224 1.00 93.19 115 HIS A N 1
ATOM 918 C CA . HIS A 1 115 ? 19.254 -7.202 -25.792 1.00 93.19 115 HIS A CA 1
ATOM 919 C C . HIS A 1 115 ? 19.552 -5.993 -26.700 1.00 93.19 115 HIS A C 1
ATOM 921 O O . HIS A 1 115 ? 18.641 -5.491 -27.375 1.00 93.19 115 HIS A O 1
ATOM 927 N N . PRO A 1 116 ? 20.818 -5.532 -26.760 1.00 93.62 116 PRO A N 1
ATOM 928 C CA . PRO A 1 116 ? 21.270 -4.520 -27.716 1.00 93.62 116 PRO A CA 1
ATOM 929 C C . PRO A 1 116 ? 20.916 -4.867 -29.167 1.00 93.62 116 PRO A C 1
ATOM 931 O O . PRO A 1 116 ? 20.890 -6.035 -29.542 1.00 93.62 116 PRO A O 1
ATOM 934 N N . GLY A 1 117 ? 20.649 -3.855 -29.995 1.00 88.38 117 GLY A N 1
ATOM 935 C CA . GLY A 1 117 ? 20.385 -4.029 -31.431 1.00 88.38 117 GLY A CA 1
ATOM 936 C C . GLY A 1 117 ? 19.007 -4.602 -31.798 1.00 88.38 117 GLY A C 1
ATOM 937 O O . GLY A 1 117 ? 18.632 -4.584 -32.973 1.00 88.38 117 GLY A O 1
ATOM 938 N N . THR A 1 118 ? 18.215 -5.061 -30.823 1.00 91.31 118 THR A N 1
ATOM 939 C CA . THR A 1 118 ? 16.834 -5.512 -31.058 1.00 91.31 118 THR A CA 1
ATOM 940 C C . THR A 1 118 ? 15.918 -4.344 -31.461 1.00 91.31 118 THR A C 1
ATOM 942 O O . THR A 1 118 ? 16.172 -3.192 -31.090 1.00 91.31 118 THR A O 1
ATOM 945 N N . PRO A 1 119 ? 14.804 -4.594 -32.182 1.00 90.56 119 PRO A N 1
ATOM 946 C CA . PRO A 1 119 ? 13.806 -3.560 -32.457 1.00 90.56 119 PRO A CA 1
ATOM 947 C C . PRO A 1 119 ? 13.302 -2.860 -31.187 1.00 90.56 119 PRO A C 1
ATOM 949 O O . PRO A 1 119 ? 13.138 -1.643 -31.195 1.00 90.56 119 PRO A O 1
ATOM 952 N N . GLY A 1 120 ? 13.121 -3.606 -30.091 1.00 90.06 120 GLY A N 1
ATOM 953 C CA . GLY A 1 120 ? 12.730 -3.046 -28.796 1.00 90.06 120 GLY A CA 1
ATOM 954 C C . GLY A 1 120 ? 13.793 -2.122 -28.192 1.00 90.06 120 GLY A C 1
ATOM 955 O O . GLY A 1 120 ? 13.450 -1.066 -27.671 1.00 90.06 120 GLY A O 1
ATOM 956 N N . ALA A 1 121 ? 15.084 -2.457 -28.313 1.00 91.81 121 ALA A N 1
ATOM 957 C CA . ALA A 1 121 ? 16.167 -1.582 -27.857 1.00 91.81 121 ALA A CA 1
ATOM 958 C C . ALA A 1 121 ? 16.185 -0.256 -28.630 1.00 91.81 121 ALA A C 1
ATOM 960 O O . ALA A 1 121 ? 16.252 0.807 -28.011 1.00 91.81 121 ALA A O 1
ATOM 961 N N . ARG A 1 122 ? 16.005 -0.312 -29.956 1.00 91.25 122 ARG A N 1
ATOM 962 C CA . ARG A 1 122 ? 15.939 0.881 -30.817 1.00 91.25 122 ARG A CA 1
ATOM 963 C C . ARG A 1 122 ? 14.777 1.811 -30.474 1.00 91.25 122 ARG A C 1
ATOM 965 O O . ARG A 1 122 ? 14.924 3.027 -30.529 1.00 91.25 122 ARG A O 1
ATOM 972 N N . GLN A 1 123 ? 13.634 1.265 -30.053 1.00 90.06 123 GLN A N 1
ATOM 973 C CA . GLN A 1 123 ? 12.497 2.078 -29.596 1.00 90.06 123 GLN A CA 1
ATOM 974 C C . GLN A 1 123 ? 12.819 2.905 -28.341 1.00 90.06 123 GLN A C 1
ATOM 976 O O . GLN A 1 123 ? 12.215 3.957 -28.128 1.00 90.06 123 GLN A O 1
ATOM 981 N N . LEU A 1 124 ? 13.767 2.455 -27.512 1.00 91.88 124 LEU A N 1
ATOM 982 C CA . LEU A 1 124 ? 14.148 3.149 -26.283 1.00 91.88 124 LEU A CA 1
ATOM 983 C C . LEU A 1 124 ? 15.301 4.144 -26.461 1.00 91.88 124 LEU A C 1
ATOM 985 O O . LEU A 1 124 ? 15.460 5.018 -25.609 1.00 91.88 124 LEU A O 1
ATOM 989 N N . GLU A 1 125 ? 16.079 4.062 -27.542 1.00 90.25 125 GLU A N 1
ATOM 990 C CA . GLU A 1 125 ? 17.253 4.919 -27.784 1.00 90.25 125 GLU A CA 1
ATOM 991 C C . GLU A 1 125 ? 16.920 6.411 -27.714 1.00 90.25 125 GLU A C 1
ATOM 993 O O . GLU A 1 125 ? 17.632 7.167 -27.056 1.00 90.25 125 GLU A O 1
ATOM 998 N N . GLY A 1 126 ? 15.791 6.829 -28.297 1.00 90.00 126 GLY A N 1
ATOM 999 C CA . GLY A 1 126 ? 15.348 8.226 -28.252 1.00 90.00 126 GLY A CA 1
ATOM 1000 C C . GLY A 1 126 ? 15.079 8.738 -26.831 1.00 90.00 126 GLY A C 1
ATOM 1001 O O . GLY A 1 126 ? 15.352 9.899 -26.538 1.00 90.00 126 GLY A O 1
ATOM 1002 N N . LYS A 1 127 ? 14.594 7.874 -25.927 1.00 91.38 127 LYS A N 1
ATOM 1003 C CA . LYS A 1 127 ? 14.379 8.221 -24.509 1.00 91.38 127 LYS A CA 1
ATOM 1004 C C . LYS A 1 127 ? 15.666 8.117 -23.685 1.00 91.38 127 LYS A C 1
ATOM 1006 O O . LYS A 1 127 ? 15.851 8.866 -22.731 1.00 91.38 127 LYS A O 1
ATOM 1011 N N . LEU A 1 128 ? 16.547 7.181 -24.031 1.00 91.06 128 LEU A N 1
ATOM 1012 C CA . LEU A 1 128 ? 17.793 6.909 -23.311 1.00 91.06 128 LEU A CA 1
ATOM 1013 C C . LEU A 1 128 ? 18.964 7.806 -23.739 1.00 91.06 128 LEU A C 1
ATOM 1015 O O . LEU A 1 128 ? 19.958 7.881 -23.017 1.00 91.06 128 LEU A O 1
ATOM 1019 N N . GLY A 1 129 ? 18.878 8.445 -24.907 1.00 89.38 129 GLY A N 1
ATOM 1020 C CA . GLY A 1 129 ? 19.939 9.266 -25.499 1.00 89.38 129 GLY A CA 1
ATOM 1021 C C . GLY A 1 129 ? 21.173 8.478 -25.956 1.00 89.38 129 GLY A C 1
ATOM 1022 O O . GLY A 1 129 ? 22.159 9.075 -26.378 1.00 89.38 129 GLY A O 1
ATOM 1023 N N . SER A 1 130 ? 21.155 7.150 -25.833 1.00 89.44 130 SER A N 1
ATOM 1024 C CA . SER A 1 130 ? 22.238 6.256 -26.242 1.00 89.44 130 SER A CA 1
ATOM 1025 C C . SER A 1 130 ? 21.736 4.824 -26.413 1.00 89.44 130 SER A C 1
ATOM 1027 O O . SER A 1 130 ? 20.735 4.427 -25.811 1.00 89.44 130 SER A O 1
ATOM 1029 N N . GLU A 1 131 ? 22.469 4.050 -27.210 1.00 91.50 131 GLU A N 1
ATOM 1030 C CA . GLU A 1 131 ? 22.238 2.620 -27.395 1.00 91.50 131 GLU A CA 1
ATOM 1031 C C . GLU A 1 131 ? 22.523 1.823 -26.114 1.00 91.50 131 GLU A C 1
ATOM 1033 O O . GLU A 1 131 ? 23.388 2.162 -25.293 1.00 91.50 131 GLU A O 1
ATOM 1038 N N . LEU A 1 132 ? 21.810 0.708 -25.948 1.00 91.69 132 LEU A N 1
ATOM 1039 C CA . LEU A 1 132 ? 22.102 -0.242 -24.881 1.00 91.69 132 LEU A CA 1
ATOM 1040 C C . LEU A 1 132 ? 23.428 -0.953 -25.168 1.00 91.69 132 LEU A C 1
ATOM 1042 O O . LEU A 1 132 ? 23.591 -1.589 -26.199 1.00 91.69 132 LEU A O 1
ATOM 1046 N N . LYS A 1 133 ? 24.369 -0.895 -24.221 1.00 91.88 133 LYS A N 1
ATOM 1047 C CA . LYS A 1 133 ? 25.697 -1.529 -24.356 1.00 91.88 133 LYS A CA 1
ATOM 1048 C C . LYS A 1 133 ? 25.725 -3.014 -23.985 1.00 91.88 133 LYS A C 1
ATOM 1050 O O . LYS A 1 133 ? 26.699 -3.702 -24.264 1.00 91.88 133 LYS A O 1
ATOM 1055 N N . ARG A 1 134 ? 24.699 -3.481 -23.280 1.00 93.75 134 ARG A N 1
ATOM 1056 C CA . ARG A 1 134 ? 24.514 -4.861 -22.819 1.00 93.75 134 ARG A CA 1
ATOM 1057 C C . ARG A 1 134 ? 23.029 -5.122 -22.615 1.00 93.75 134 ARG A C 1
ATOM 1059 O O . ARG A 1 134 ? 22.234 -4.182 -22.655 1.00 93.75 134 ARG A O 1
ATOM 1066 N N . GLU A 1 135 ? 22.676 -6.370 -22.358 1.00 93.88 135 GLU A N 1
ATOM 1067 C CA . GLU A 1 135 ? 21.316 -6.719 -21.965 1.00 93.88 135 GLU A CA 1
ATOM 1068 C C . GLU A 1 135 ? 20.946 -6.148 -20.589 1.00 93.88 135 GLU A C 1
ATOM 1070 O O . GLU A 1 135 ? 21.788 -6.007 -19.695 1.00 93.88 135 GLU A O 1
ATOM 1075 N N . TYR A 1 136 ? 19.671 -5.805 -20.424 1.00 95.06 136 TYR A N 1
ATOM 1076 C CA . TYR A 1 136 ? 19.097 -5.403 -19.143 1.00 95.06 136 TYR A CA 1
ATOM 1077 C C . TYR A 1 136 ? 17.755 -6.098 -18.955 1.00 95.06 136 TYR A C 1
ATOM 1079 O O . TYR A 1 136 ? 16.961 -6.161 -19.894 1.00 95.06 136 TYR A O 1
ATOM 1087 N N . ALA A 1 137 ? 17.472 -6.548 -17.733 1.00 95.75 137 ALA A N 1
ATOM 1088 C CA . ALA A 1 137 ? 16.111 -6.907 -17.365 1.00 95.75 137 ALA A CA 1
ATOM 1089 C C . ALA A 1 137 ? 15.207 -5.671 -17.506 1.00 95.75 137 ALA A C 1
ATOM 1091 O O . ALA A 1 137 ? 15.613 -4.550 -17.167 1.00 95.75 137 ALA A O 1
ATOM 1092 N N . LEU A 1 138 ? 13.966 -5.856 -17.958 1.00 95.94 138 LEU A N 1
ATOM 1093 C CA . LEU A 1 138 ? 13.007 -4.753 -18.084 1.00 95.94 138 LEU A CA 1
ATOM 1094 C C . LEU A 1 138 ? 12.782 -4.028 -16.742 1.00 95.94 138 LEU A C 1
ATOM 1096 O O . LEU A 1 138 ? 12.624 -2.807 -16.710 1.00 95.94 138 LEU A O 1
ATOM 1100 N N . ALA A 1 139 ? 12.856 -4.755 -15.623 1.00 96.31 139 ALA A N 1
ATOM 1101 C CA . ALA A 1 139 ? 12.781 -4.206 -14.271 1.00 96.31 139 ALA A CA 1
ATOM 1102 C C . ALA A 1 139 ? 13.911 -3.210 -13.956 1.00 96.31 139 ALA A C 1
ATOM 1104 O O . ALA A 1 139 ? 13.698 -2.264 -13.199 1.00 96.31 139 ALA A O 1
ATOM 1105 N N . ASP A 1 140 ? 15.106 -3.399 -14.520 1.00 95.75 140 ASP A N 1
ATOM 1106 C CA . ASP A 1 140 ? 16.224 -2.472 -14.330 1.00 95.75 140 ASP A CA 1
ATOM 1107 C C . ASP A 1 140 ? 16.119 -1.253 -15.244 1.00 95.75 140 ASP A C 1
ATOM 1109 O O . ASP A 1 140 ? 16.522 -0.155 -14.857 1.00 95.75 140 ASP A O 1
ATOM 1113 N N . LEU A 1 141 ? 15.531 -1.417 -16.432 1.00 94.88 141 LEU A N 1
ATOM 1114 C CA . LEU A 1 141 ? 15.217 -0.294 -17.312 1.00 94.88 141 LEU A CA 1
ATOM 1115 C C . LEU A 1 141 ? 14.154 0.618 -16.694 1.00 94.88 141 LEU A C 1
ATOM 1117 O O . LEU A 1 141 ? 14.321 1.833 -16.722 1.00 94.88 141 LEU A O 1
ATOM 1121 N N . LEU A 1 142 ? 13.126 0.057 -16.053 1.00 95.31 142 LEU A N 1
ATOM 1122 C CA . LEU A 1 142 ? 12.060 0.827 -15.400 1.00 95.31 142 LEU A CA 1
ATOM 1123 C C . LEU A 1 142 ? 12.553 1.704 -14.230 1.00 95.31 142 LEU A C 1
ATOM 1125 O O . LEU A 1 142 ? 11.889 2.663 -13.853 1.00 95.31 142 LEU A O 1
ATOM 1129 N N . LYS A 1 143 ? 13.728 1.410 -13.658 1.00 95.12 143 LYS A N 1
ATOM 1130 C CA . LYS A 1 143 ? 14.360 2.257 -12.627 1.00 95.12 143 LYS A CA 1
ATOM 1131 C C . LYS A 1 143 ? 15.010 3.517 -13.208 1.00 95.12 143 LYS A C 1
ATOM 1133 O O . LYS A 1 143 ? 15.413 4.393 -12.444 1.00 95.12 143 LYS A O 1
ATOM 1138 N N . ARG A 1 144 ? 15.177 3.606 -14.533 1.00 94.38 144 ARG A N 1
ATOM 1139 C CA . ARG A 1 144 ? 15.784 4.772 -15.183 1.00 94.38 144 ARG A CA 1
ATOM 1140 C C . ARG A 1 144 ? 14.763 5.909 -15.246 1.00 94.38 144 ARG A C 1
ATOM 1142 O O . ARG A 1 144 ? 13.676 5.695 -15.769 1.00 94.38 144 ARG A O 1
ATOM 1149 N N . PRO A 1 145 ? 15.106 7.128 -14.800 1.00 94.56 145 PRO A N 1
ATOM 1150 C CA . PRO A 1 145 ? 14.145 8.228 -14.691 1.00 94.56 145 PRO A CA 1
ATOM 1151 C C . PRO A 1 145 ? 13.581 8.699 -16.040 1.00 94.56 145 PRO A C 1
ATOM 1153 O O . PRO A 1 145 ? 12.555 9.367 -16.070 1.00 94.56 145 PRO A O 1
ATOM 1156 N N . GLN A 1 146 ? 14.240 8.367 -17.154 1.00 94.69 146 GLN A N 1
ATOM 1157 C CA . GLN A 1 146 ? 13.771 8.682 -18.506 1.00 94.69 146 GLN A CA 1
ATOM 1158 C C . GLN A 1 146 ? 12.692 7.711 -19.014 1.00 94.69 146 GLN A C 1
ATOM 1160 O O . GLN A 1 146 ? 12.101 7.949 -20.069 1.00 94.69 146 GLN A O 1
ATOM 1165 N N . LEU A 1 147 ? 12.471 6.594 -18.313 1.00 94.50 147 LEU A N 1
ATOM 1166 C CA . LEU A 1 147 ? 11.568 5.524 -18.718 1.00 94.50 147 LEU A CA 1
ATOM 1167 C C . LEU A 1 147 ? 10.414 5.390 -17.725 1.00 94.50 147 LEU A C 1
ATOM 1169 O O . LEU A 1 147 ? 10.582 5.495 -16.515 1.00 94.50 147 LEU A O 1
ATOM 1173 N N . ASP A 1 148 ? 9.233 5.125 -18.266 1.00 94.69 148 ASP A N 1
ATOM 1174 C CA . ASP A 1 148 ? 8.017 4.832 -17.524 1.00 94.69 148 ASP A CA 1
ATOM 1175 C C . ASP A 1 148 ? 7.493 3.442 -17.896 1.00 94.69 148 ASP A C 1
ATOM 1177 O O . ASP A 1 148 ? 7.968 2.790 -18.830 1.00 94.69 148 ASP A O 1
ATOM 1181 N N . TYR A 1 149 ? 6.487 2.972 -17.157 1.00 94.06 149 TYR A N 1
ATOM 1182 C CA . TYR A 1 149 ? 5.891 1.668 -17.431 1.00 94.06 149 TYR A CA 1
ATOM 1183 C C . TYR A 1 149 ? 5.301 1.596 -18.846 1.00 94.06 149 TYR A C 1
ATOM 1185 O O . TYR A 1 149 ? 5.401 0.557 -19.484 1.00 94.06 149 TYR A O 1
ATOM 1193 N N . ALA A 1 150 ? 4.763 2.697 -19.380 1.00 93.50 150 ALA A N 1
ATOM 1194 C CA . ALA A 1 150 ? 4.209 2.737 -20.733 1.00 93.50 150 ALA A CA 1
ATOM 1195 C C . ALA A 1 150 ? 5.266 2.487 -21.824 1.00 93.50 150 ALA A C 1
ATOM 1197 O O . ALA A 1 150 ? 4.957 1.858 -22.832 1.00 93.50 150 ALA A O 1
ATOM 1198 N N . ALA A 1 151 ? 6.512 2.930 -21.622 1.00 92.19 151 ALA A N 1
ATOM 1199 C CA . ALA A 1 151 ? 7.624 2.628 -22.524 1.00 92.19 151 ALA A CA 1
ATOM 1200 C C . ALA A 1 151 ? 8.048 1.153 -22.481 1.00 92.19 151 ALA A C 1
ATOM 1202 O O . ALA A 1 151 ? 8.514 0.617 -23.482 1.00 92.19 151 ALA A O 1
ATOM 1203 N N . ILE A 1 152 ? 7.926 0.519 -21.314 1.00 92.69 152 ILE A N 1
ATOM 1204 C CA . ILE A 1 152 ? 8.437 -0.832 -21.053 1.00 92.69 152 ILE A CA 1
ATOM 1205 C C . ILE A 1 152 ? 7.383 -1.915 -21.313 1.00 92.69 152 ILE A C 1
ATOM 1207 O O . ILE A 1 152 ? 7.715 -2.997 -21.787 1.00 92.69 152 ILE A O 1
ATOM 1211 N N . ALA A 1 153 ? 6.111 -1.636 -21.033 1.00 91.19 153 ALA A N 1
ATOM 1212 C CA . ALA A 1 153 ? 4.994 -2.563 -21.187 1.00 91.19 153 ALA A CA 1
ATOM 1213 C C . ALA A 1 153 ? 4.881 -3.224 -22.577 1.00 91.19 153 ALA A C 1
ATOM 1215 O O . ALA A 1 153 ? 4.659 -4.434 -22.610 1.00 91.19 153 ALA A O 1
ATOM 1216 N N . PRO A 1 154 ? 5.049 -2.512 -23.715 1.00 90.44 154 PRO A N 1
ATOM 1217 C CA . PRO A 1 154 ? 4.940 -3.131 -25.038 1.00 90.44 154 PRO A CA 1
ATOM 1218 C C . PRO A 1 154 ? 6.162 -3.978 -25.414 1.00 90.44 154 PRO A C 1
ATOM 1220 O O . PRO A 1 154 ? 6.133 -4.670 -26.431 1.00 90.44 154 PRO A O 1
ATOM 1223 N N . LEU A 1 155 ? 7.240 -3.930 -24.624 1.00 86.50 155 LEU A N 1
ATOM 1224 C CA . LEU A 1 155 ? 8.436 -4.723 -24.865 1.00 86.50 155 LEU A CA 1
ATOM 1225 C C . LEU A 1 155 ? 8.157 -6.155 -24.400 1.00 86.50 155 LEU A C 1
ATOM 1227 O O . LEU A 1 155 ? 8.216 -6.484 -23.210 1.00 86.50 155 LEU A O 1
ATOM 1231 N N . ALA A 1 156 ? 7.769 -6.985 -25.363 1.00 68.12 156 ALA A N 1
ATOM 1232 C CA . ALA A 1 156 ? 7.692 -8.430 -25.219 1.00 68.12 156 ALA A CA 1
ATOM 1233 C C . ALA A 1 156 ? 9.071 -9.061 -25.460 1.00 68.12 156 ALA A C 1
ATOM 1235 O O . ALA A 1 156 ? 9.978 -8.400 -25.975 1.00 68.12 156 ALA A O 1
ATOM 1236 N N . GLU A 1 157 ? 9.210 -10.332 -25.068 1.00 53.97 157 GLU A N 1
ATOM 1237 C CA . GLU A 1 157 ? 10.354 -11.180 -25.408 1.00 53.97 157 GLU A CA 1
ATOM 1238 C C . GLU A 1 157 ? 10.776 -10.918 -26.853 1.00 53.97 157 GLU A C 1
ATOM 1240 O O . GLU A 1 157 ? 9.965 -11.004 -27.779 1.00 53.97 157 GLU A O 1
ATOM 1245 N N . GLY A 1 158 ? 12.051 -10.570 -27.044 1.00 45.97 158 GLY A N 1
ATOM 1246 C CA . GLY A 1 158 ? 12.653 -10.770 -28.346 1.00 45.97 158 GLY A CA 1
ATOM 1247 C C . GLY A 1 158 ? 12.435 -12.236 -28.674 1.00 45.97 158 GLY A C 1
ATOM 1248 O O . GLY A 1 158 ? 12.907 -13.093 -27.930 1.00 45.97 158 GLY A O 1
ATOM 1249 N N . ALA A 1 159 ? 11.661 -12.496 -29.728 1.00 35.50 159 ALA A N 1
ATOM 1250 C CA . ALA A 1 159 ? 11.697 -13.767 -30.414 1.00 35.50 159 ALA A CA 1
ATOM 1251 C C . ALA A 1 159 ? 13.178 -14.108 -30.576 1.00 35.50 159 ALA A C 1
ATOM 1253 O O . ALA A 1 159 ? 13.927 -13.388 -31.240 1.00 35.50 159 ALA A O 1
ATOM 1254 N N . VAL A 1 160 ? 13.604 -15.116 -29.825 1.00 33.47 160 VAL A N 1
ATOM 1255 C CA . VAL A 1 160 ? 14.827 -15.830 -30.125 1.00 33.47 160 VAL A CA 1
ATOM 1256 C C . VAL A 1 160 ? 14.519 -16.474 -31.469 1.00 33.47 160 VAL A C 1
ATOM 1258 O O . VAL A 1 160 ? 13.697 -17.389 -31.522 1.00 33.47 160 VAL A O 1
ATOM 1261 N N . ASP A 1 161 ? 15.056 -15.900 -32.543 1.00 31.52 161 ASP A N 1
ATOM 1262 C CA . ASP A 1 161 ? 15.307 -16.681 -33.754 1.00 31.52 161 ASP A CA 1
ATOM 1263 C C . ASP A 1 161 ? 16.275 -17.822 -33.401 1.00 31.52 161 ASP A C 1
ATOM 1265 O O . ASP A 1 161 ? 17.274 -17.552 -32.685 1.00 31.52 161 ASP A O 1
#

pLDDT: mean 90.9, std 11.73, range [31.52, 98.75]

Secondary structure (DSSP, 8-state):
--B--HHHHHHHHHHHHHHHHHHHTTPPPP---TTT-HHHHHHHHHHHT--SS-B---GGG-TTTTTS-GGGHHHHHHHHHHHTT-S-HHHHHHHHHHHHHHHHHHHHHHH-EE-TTSHHHHHHHHHHSS--SS-EEHHHHTTSTT--HHHHTT-------

Foldseek 3Di:
DLADDPVLVVLVVVQVVLQVVCVVVVHDRDADDLLQEPSNLSVCCCVPVNHPHHDDDDLVSRPNSVNHDPVCNCVRPVVVCVVSVNHDPVNVVVSVVVVVVVVVVVVQQQPAKDAWPDPLQVLCCVLVVHTDPGIDRNVVVCPDPSDHCVSSVVDDHDPPD

Radius of gyration: 22.66 Å; chains: 1; bounding box: 44×38×58 Å